Protein AF-M5ALB4-F1 (afdb_monomer_lite)

pLDDT: mean 80.39, std 11.72, range [44.94, 93.56]

Organism: Rhizobium loti (NCBI:txid381)

Radius of gyration: 15.69 Å; chains: 1; bounding box: 35×35×32 Å

Secondary structure (DSSP, 8-state):
-GGGGT-----S-TTTHHHHHHHHHHHHHHHHHS-TT-HHHHHHHHHHT---GGGTT--HHHHHHHHHHHHH--

Sequence (74 aa):
MLTAASVSISMDGKGAWRDNVFVERLWRTIKYEAVMRAYDRYLAFCNGRRPHSSLDGRTPDEAYFGAQAMATAA

InterPro domains:
  IPR012337 Ribonuclease H-like superfamily [SSF53098] (7-67)

Foldseek 3Di:
DVVVVVDDDDPVCVPCVVVVVVVVVVVVCCVVVPDPPQSVVVVCCQ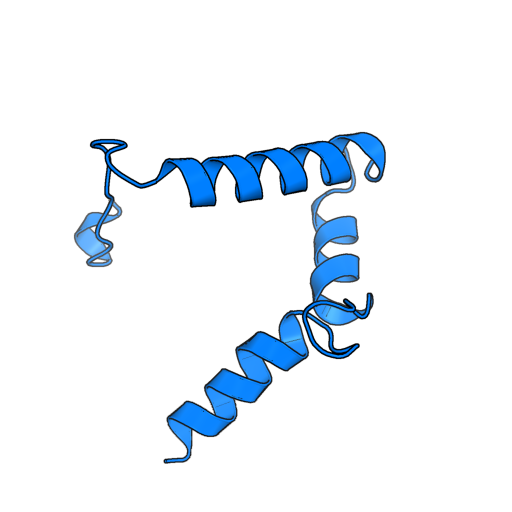QQPAFDVVQVRDHVCCSPVVVVVVVVVD

Structure (mmCIF, N/CA/C/O backbone):
data_AF-M5ALB4-F1
#
_entry.id   AF-M5ALB4-F1
#
loop_
_atom_site.group_PDB
_atom_site.id
_atom_site.type_symbol
_atom_site.label_atom_id
_atom_site.label_alt_id
_atom_site.label_comp_id
_atom_site.label_asym_id
_atom_site.label_entity_id
_atom_site.label_seq_id
_atom_site.pdbx_PDB_ins_code
_atom_site.Cartn_x
_atom_site.Cartn_y
_atom_site.Cartn_z
_atom_site.occupancy
_atom_site.B_iso_or_equiv
_atom_site.auth_seq_id
_atom_site.auth_comp_id
_atom_site.auth_asym_id
_atom_site.auth_atom_id
_atom_site.pdbx_PDB_model_num
ATOM 1 N N . MET A 1 1 ? -24.512 8.719 -3.603 1.00 59.03 1 MET A N 1
ATOM 2 C CA . MET A 1 1 ? -23.947 9.210 -2.325 1.00 59.03 1 MET A CA 1
ATOM 3 C C . MET A 1 1 ? -23.436 8.023 -1.524 1.00 59.03 1 MET A C 1
ATOM 5 O O . MET A 1 1 ? -24.102 6.999 -1.537 1.00 59.03 1 MET A O 1
ATOM 9 N N . LEU A 1 2 ? -22.295 8.146 -0.838 1.00 72.81 2 LEU A N 1
ATOM 10 C CA . LEU A 1 2 ? -21.670 7.060 -0.055 1.00 72.81 2 LEU A CA 1
ATOM 11 C C . LEU A 1 2 ? -22.567 6.525 1.084 1.00 72.81 2 LEU A C 1
ATOM 13 O O . LEU A 1 2 ? -22.472 5.359 1.451 1.00 72.81 2 LEU A O 1
ATOM 17 N N . THR A 1 3 ? -23.524 7.331 1.548 1.00 71.19 3 THR A N 1
ATOM 18 C CA . THR A 1 3 ? -24.597 6.930 2.473 1.00 71.19 3 THR A CA 1
ATOM 19 C C . THR A 1 3 ? -25.533 5.858 1.914 1.00 71.19 3 THR A C 1
ATOM 21 O O . THR A 1 3 ? -26.027 5.042 2.681 1.00 71.19 3 THR A O 1
ATOM 24 N N . ALA A 1 4 ? -25.741 5.793 0.593 1.00 84.50 4 ALA A N 1
ATOM 25 C CA . ALA A 1 4 ? -26.549 4.737 -0.029 1.00 84.50 4 ALA A CA 1
ATOM 26 C C . ALA A 1 4 ? -25.859 3.361 0.006 1.00 84.50 4 ALA A C 1
ATOM 28 O O . ALA A 1 4 ? -26.524 2.339 -0.111 1.00 84.50 4 ALA A O 1
ATOM 29 N N . ALA A 1 5 ? -24.535 3.341 0.179 1.00 87.00 5 ALA A N 1
ATOM 30 C CA . ALA A 1 5 ? -23.736 2.130 0.336 1.00 87.00 5 ALA A CA 1
ATOM 31 C C . ALA A 1 5 ? -23.412 1.826 1.813 1.00 87.00 5 ALA A C 1
ATOM 33 O O . ALA A 1 5 ? -22.569 0.976 2.083 1.00 87.00 5 ALA A O 1
ATOM 34 N N . SER A 1 6 ? -24.040 2.535 2.765 1.00 86.69 6 SER A N 1
ATOM 35 C CA . SER A 1 6 ? -23.778 2.415 4.209 1.00 86.69 6 SER A CA 1
ATOM 36 C C . SER A 1 6 ? -22.294 2.556 4.586 1.00 86.69 6 SER A C 1
ATOM 38 O O . SER A 1 6 ? -21.823 1.933 5.535 1.00 86.69 6 SER A O 1
ATOM 40 N N . VAL A 1 7 ? -21.540 3.378 3.845 1.00 84.62 7 VAL A N 1
ATOM 41 C CA . VAL A 1 7 ? -20.115 3.616 4.110 1.00 84.62 7 VAL A CA 1
ATOM 42 C C . VAL A 1 7 ? -19.961 4.707 5.169 1.00 84.62 7 VAL A C 1
ATOM 44 O O . VAL A 1 7 ? -20.332 5.861 4.943 1.00 84.62 7 VAL A O 1
ATOM 47 N N . SER A 1 8 ? -19.374 4.351 6.311 1.00 82.06 8 SER A N 1
ATOM 48 C CA . SER A 1 8 ? -19.006 5.297 7.368 1.00 82.06 8 SER A CA 1
ATOM 49 C C . SER A 1 8 ? -17.748 6.077 6.982 1.00 82.06 8 SER A C 1
ATOM 51 O O . SER A 1 8 ? -16.707 5.482 6.715 1.00 82.06 8 SER A O 1
ATOM 53 N N . ILE A 1 9 ? -17.824 7.411 6.975 1.00 78.25 9 ILE A N 1
ATOM 54 C CA . ILE A 1 9 ? -16.685 8.298 6.690 1.00 78.25 9 ILE A CA 1
ATOM 55 C C . ILE A 1 9 ? -16.313 9.042 7.973 1.00 78.25 9 ILE A C 1
ATOM 57 O O . ILE A 1 9 ? -17.102 9.842 8.476 1.00 78.25 9 ILE A O 1
ATOM 61 N N . SER A 1 10 ? -15.105 8.816 8.488 1.00 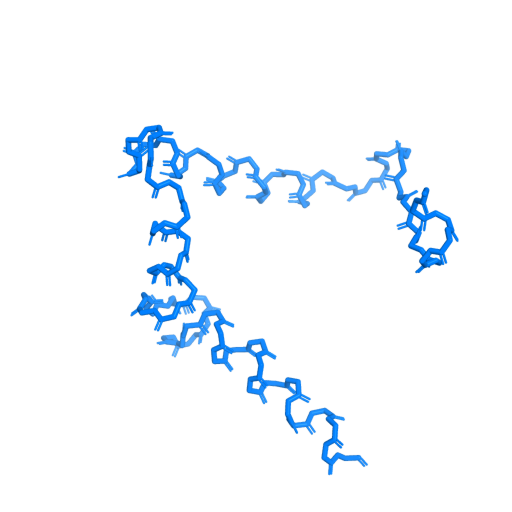76.81 10 SER A N 1
ATOM 62 C CA . SER A 1 10 ? -14.550 9.581 9.610 1.00 76.81 10 SER A CA 1
ATOM 63 C C . SER A 1 10 ? -13.914 10.875 9.091 1.00 76.81 10 SER A C 1
ATOM 65 O O . SER A 1 10 ? -12.758 10.893 8.668 1.00 76.81 10 SER A O 1
ATOM 67 N N . MET A 1 11 ? -14.688 11.959 9.061 1.00 72.69 11 MET A N 1
ATOM 68 C CA . MET A 1 11 ? -14.230 13.271 8.573 1.00 72.69 11 MET A CA 1
ATOM 69 C C . MET A 1 11 ? -13.505 14.115 9.629 1.00 72.69 11 MET A C 1
ATOM 71 O O . MET A 1 11 ? -12.892 15.121 9.290 1.00 72.69 11 MET A O 1
ATOM 75 N N . ASP A 1 12 ? -13.580 13.746 10.905 1.00 72.94 12 ASP A N 1
ATOM 76 C CA . ASP A 1 12 ? -13.113 14.563 12.027 1.00 72.94 12 ASP A CA 1
ATOM 77 C C . ASP A 1 12 ? -11.588 14.541 12.225 1.00 72.94 12 ASP A C 1
ATOM 79 O O . ASP A 1 12 ? -11.065 15.293 13.047 1.00 72.94 12 ASP A O 1
ATOM 83 N N . GLY A 1 13 ? -10.862 13.697 11.480 1.00 64.62 13 GLY A N 1
ATOM 84 C CA . GLY A 1 13 ? -9.394 13.630 11.471 1.00 64.62 13 GLY A CA 1
ATOM 85 C C . GLY A 1 13 ? -8.760 13.166 12.790 1.00 64.62 13 GLY A C 1
ATOM 86 O O . GLY A 1 13 ? -7.541 12.989 12.870 1.00 64.62 13 GLY A O 1
ATOM 87 N N . LYS A 1 14 ? -9.562 12.932 13.834 1.00 70.56 14 LYS A N 1
ATOM 88 C CA . LYS A 1 14 ? -9.105 12.488 15.150 1.00 70.56 14 LYS A CA 1
ATOM 89 C C . LYS A 1 14 ? -8.633 11.040 15.064 1.00 70.56 14 LYS A C 1
ATOM 91 O O . LYS A 1 14 ? -9.414 10.124 14.857 1.00 70.56 14 LYS A O 1
ATOM 96 N N . GLY A 1 15 ? -7.328 10.834 15.224 1.00 67.88 15 GLY A N 1
ATOM 97 C CA . GLY A 1 15 ? -6.715 9.500 15.243 1.00 67.88 15 GLY A CA 1
ATOM 98 C C . GLY A 1 15 ? -6.331 8.921 13.875 1.00 67.88 15 GLY A C 1
ATOM 99 O O . GLY A 1 15 ? -5.582 7.951 13.850 1.00 67.88 15 GLY A O 1
ATOM 100 N N . ALA A 1 16 ? -6.720 9.551 12.761 1.00 75.56 16 ALA A N 1
ATOM 101 C CA . ALA A 1 16 ? -6.463 9.065 11.394 1.00 75.56 16 ALA A CA 1
ATOM 102 C C . ALA A 1 16 ? -5.072 9.435 10.829 1.00 75.56 16 ALA A C 1
ATOM 104 O O . ALA A 1 16 ? -4.763 9.178 9.666 1.00 75.56 16 ALA A O 1
ATOM 105 N N . TRP A 1 17 ? -4.206 10.067 11.631 1.00 81.75 17 TRP A N 1
ATOM 106 C CA . TRP A 1 17 ? -2.899 10.540 11.160 1.00 81.75 17 TRP A CA 1
ATOM 107 C C . TRP A 1 17 ? -1.985 9.397 10.700 1.00 81.75 17 TRP A C 1
ATOM 109 O O . TRP A 1 17 ? -1.191 9.592 9.783 1.00 81.75 17 TRP A O 1
ATOM 119 N N . ARG A 1 18 ? -2.090 8.206 11.309 1.00 81.81 18 ARG A N 1
ATOM 120 C CA . ARG A 1 18 ? -1.287 7.034 10.917 1.00 81.81 18 ARG A CA 1
ATOM 121 C C . ARG A 1 18 ? -1.667 6.546 9.526 1.00 81.81 18 ARG A C 1
ATOM 123 O O . ARG A 1 18 ? -0.778 6.313 8.707 1.00 81.81 18 ARG A O 1
ATOM 130 N N . ASP A 1 19 ? -2.964 6.459 9.257 1.00 83.56 19 ASP A N 1
ATOM 131 C CA . ASP A 1 19 ? -3.495 6.095 7.946 1.00 83.56 19 ASP A CA 1
ATOM 132 C C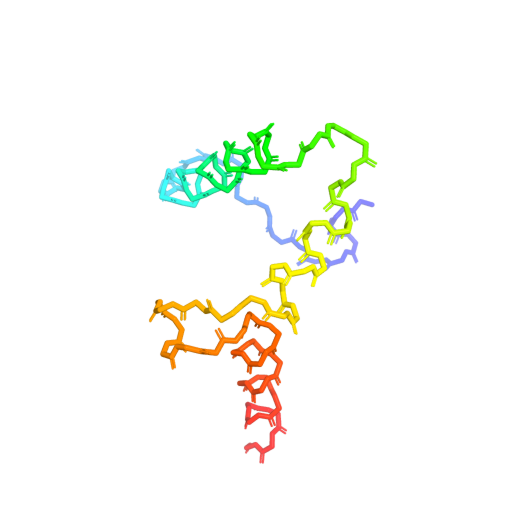 . ASP A 1 19 ? -3.094 7.133 6.896 1.00 83.56 19 ASP A C 1
ATOM 134 O O . ASP A 1 19 ? -2.605 6.774 5.825 1.00 83.56 19 ASP A O 1
ATOM 138 N N . ASN A 1 20 ? -3.176 8.425 7.233 1.00 85.12 20 ASN A N 1
ATOM 139 C CA . ASN A 1 20 ? -2.735 9.487 6.331 1.00 85.12 20 ASN A CA 1
ATOM 140 C C . ASN A 1 20 ? -1.232 9.394 6.014 1.00 85.12 20 ASN A C 1
ATOM 142 O O . ASN A 1 20 ? -0.849 9.458 4.850 1.00 85.12 20 ASN A O 1
ATOM 146 N N . VAL A 1 21 ? -0.377 9.160 7.018 1.00 88.62 21 VAL A N 1
ATOM 147 C CA . VAL A 1 21 ? 1.070 8.962 6.805 1.00 88.62 21 VAL A CA 1
ATOM 148 C C . VAL A 1 21 ? 1.339 7.776 5.876 1.00 88.62 21 VAL A C 1
ATOM 150 O O . VAL A 1 21 ? 2.244 7.841 5.040 1.00 88.62 21 VAL A O 1
ATOM 153 N N . PHE A 1 22 ? 0.572 6.692 5.997 1.00 85.69 22 PHE A N 1
ATOM 154 C CA . PHE A 1 22 ? 0.699 5.543 5.105 1.00 85.69 22 PHE A CA 1
ATOM 155 C C . PHE A 1 22 ? 0.311 5.900 3.663 1.00 85.69 22 PHE A C 1
ATOM 157 O O . PHE A 1 22 ? 1.089 5.649 2.738 1.00 85.69 22 PHE A O 1
ATOM 164 N N . VAL A 1 23 ? -0.840 6.554 3.475 1.00 88.50 23 VAL A N 1
ATOM 165 C CA . VAL A 1 23 ? -1.325 7.009 2.162 1.00 88.50 23 VAL A CA 1
ATOM 166 C C . VAL A 1 23 ? -0.340 7.984 1.511 1.00 88.50 23 VAL A C 1
ATOM 168 O O . VAL A 1 23 ? -0.018 7.845 0.331 1.00 88.50 23 VAL A O 1
ATOM 171 N N . GLU A 1 24 ? 0.211 8.931 2.267 1.00 91.81 24 GLU A N 1
ATOM 172 C CA . GLU A 1 24 ? 1.201 9.885 1.763 1.00 91.81 24 GLU A CA 1
ATOM 173 C C . GLU A 1 24 ? 2.503 9.206 1.329 1.00 91.81 24 GLU A C 1
ATOM 175 O O . GLU A 1 24 ? 3.040 9.523 0.263 1.00 91.81 24 GLU A O 1
ATOM 180 N N . ARG A 1 25 ? 3.009 8.246 2.115 1.00 90.25 25 ARG A N 1
ATOM 181 C CA . ARG A 1 25 ? 4.206 7.469 1.750 1.00 90.25 25 ARG A CA 1
ATOM 182 C C . ARG A 1 25 ? 3.980 6.662 0.479 1.00 90.25 25 ARG A C 1
ATOM 184 O O . ARG A 1 25 ? 4.844 6.676 -0.397 1.00 90.25 25 ARG A O 1
ATOM 191 N N . LEU A 1 26 ? 2.820 6.018 0.359 1.00 88.12 26 LEU A N 1
ATOM 192 C CA . LEU A 1 26 ? 2.432 5.283 -0.840 1.00 88.12 26 LEU A CA 1
ATOM 193 C C . LEU A 1 26 ? 2.439 6.207 -2.065 1.00 88.12 26 LEU A C 1
ATOM 195 O O . LEU A 1 26 ? 3.111 5.921 -3.058 1.00 88.12 26 LEU A O 1
ATOM 199 N N . TRP A 1 27 ? 1.761 7.352 -1.975 1.00 87.50 27 TRP A N 1
ATOM 200 C CA . TRP A 1 27 ? 1.703 8.316 -3.072 1.00 87.50 27 TRP A CA 1
ATOM 201 C C . TRP A 1 27 ? 3.056 8.923 -3.411 1.00 87.50 27 TRP A C 1
ATOM 203 O O . TRP A 1 27 ? 3.316 9.198 -4.582 1.00 87.50 27 TRP A O 1
ATOM 213 N N . ARG A 1 28 ? 3.931 9.119 -2.424 1.00 89.81 28 ARG A N 1
ATOM 214 C CA . ARG A 1 28 ? 5.306 9.552 -2.667 1.00 89.81 28 ARG A CA 1
ATOM 215 C C . ARG A 1 28 ? 6.029 8.536 -3.551 1.00 89.81 28 ARG A C 1
ATOM 217 O O . ARG A 1 28 ? 6.512 8.920 -4.610 1.00 89.81 28 ARG A O 1
ATOM 224 N N . THR A 1 29 ? 6.052 7.259 -3.170 1.00 84.69 29 THR A N 1
ATOM 225 C CA . THR A 1 29 ? 6.698 6.194 -3.958 1.00 84.69 29 THR A CA 1
ATOM 226 C C . THR A 1 29 ? 6.108 6.095 -5.359 1.00 84.69 29 THR A C 1
ATOM 228 O O . THR A 1 29 ? 6.849 6.081 -6.336 1.00 84.69 29 THR A O 1
ATOM 231 N N . ILE A 1 30 ? 4.779 6.112 -5.469 1.00 85.06 30 ILE A N 1
ATOM 232 C CA . ILE A 1 30 ? 4.085 6.058 -6.755 1.00 85.06 30 ILE A CA 1
ATOM 233 C C . ILE A 1 30 ? 4.498 7.232 -7.655 1.00 85.06 30 ILE A C 1
ATOM 235 O O . ILE A 1 30 ? 4.785 7.025 -8.827 1.00 85.06 30 ILE A O 1
ATOM 239 N N . LYS A 1 31 ? 4.577 8.458 -7.128 1.00 83.50 31 LYS A N 1
ATOM 240 C CA . LYS A 1 31 ? 4.983 9.635 -7.914 1.00 83.50 31 LYS A CA 1
ATOM 241 C C . LYS A 1 31 ? 6.429 9.562 -8.410 1.00 83.50 31 LYS A C 1
ATOM 243 O O . LYS A 1 31 ? 6.715 10.134 -9.457 1.00 83.50 31 LYS A O 1
ATOM 248 N N . TYR A 1 32 ? 7.321 8.906 -7.668 1.00 81.88 32 TYR A N 1
ATOM 249 C CA . TYR A 1 32 ? 8.726 8.759 -8.059 1.00 81.88 32 TYR A CA 1
ATOM 250 C C . TYR A 1 32 ? 8.962 7.576 -9.005 1.00 81.88 32 TYR A C 1
ATOM 252 O O . TYR A 1 32 ? 9.734 7.711 -9.950 1.00 81.88 32 TYR A O 1
ATOM 260 N N . GLU A 1 33 ? 8.316 6.433 -8.766 1.00 74.69 33 GLU A N 1
ATOM 261 C CA . GLU A 1 33 ? 8.540 5.202 -9.539 1.00 74.69 33 GLU A CA 1
ATOM 262 C C . GLU A 1 33 ? 7.630 5.097 -10.771 1.00 74.69 33 GLU A C 1
ATOM 264 O O . GLU A 1 33 ? 8.035 4.548 -11.797 1.00 74.69 33 GLU A O 1
ATOM 269 N N . ALA A 1 34 ? 6.416 5.650 -10.712 1.00 66.94 34 ALA A N 1
ATOM 270 C CA . ALA A 1 34 ? 5.504 5.700 -11.844 1.00 66.94 34 ALA A CA 1
ATOM 271 C C . ALA A 1 34 ? 5.465 7.116 -12.430 1.00 66.94 34 ALA A C 1
ATOM 273 O O . ALA A 1 34 ? 4.968 8.066 -11.821 1.00 66.94 34 ALA A O 1
ATOM 274 N N . VAL A 1 35 ? 5.946 7.247 -13.672 1.00 66.19 35 VAL A N 1
ATOM 275 C CA . VAL A 1 35 ? 5.663 8.424 -14.506 1.00 66.19 35 VAL A CA 1
ATOM 276 C C . VAL A 1 35 ? 4.143 8.599 -14.537 1.00 66.19 35 VAL A C 1
ATOM 278 O O . VAL A 1 35 ? 3.437 7.618 -14.770 1.00 66.19 35 VAL A O 1
ATOM 281 N N . MET A 1 36 ? 3.655 9.829 -14.324 1.00 61.62 36 MET A N 1
ATOM 282 C CA . MET A 1 36 ? 2.248 10.241 -14.109 1.00 61.62 36 MET A CA 1
ATOM 283 C C . MET A 1 36 ? 1.151 9.604 -14.993 1.00 61.62 36 MET A C 1
ATOM 285 O O . MET A 1 36 ? -0.034 9.770 -14.728 1.00 61.62 36 MET A O 1
ATOM 289 N N . ARG A 1 37 ? 1.515 8.869 -16.045 1.00 64.94 37 ARG A N 1
ATOM 290 C CA . ARG A 1 37 ? 0.623 8.185 -16.987 1.00 64.94 37 ARG A CA 1
ATOM 291 C C . ARG A 1 37 ? 0.377 6.695 -16.724 1.00 64.94 37 ARG A C 1
ATOM 293 O O . ARG A 1 37 ? -0.463 6.131 -17.417 1.00 64.94 37 ARG A O 1
ATOM 300 N N . ALA A 1 38 ? 1.091 6.040 -15.806 1.00 78.38 38 ALA A N 1
ATOM 301 C CA . ALA A 1 38 ? 1.059 4.573 -15.679 1.00 78.38 38 ALA A CA 1
ATOM 302 C C . ALA A 1 38 ? 0.710 4.057 -14.271 1.00 78.38 38 ALA A C 1
ATOM 304 O O . ALA A 1 38 ? 1.133 2.963 -13.892 1.00 78.38 38 ALA A O 1
ATOM 305 N N . TYR A 1 39 ? -0.061 4.825 -13.499 1.00 81.00 39 TYR A N 1
ATOM 306 C CA . TYR A 1 39 ? -0.404 4.473 -12.120 1.00 81.00 39 TYR A CA 1
ATOM 307 C C . TYR A 1 39 ? -1.135 3.143 -11.988 1.00 81.00 39 TYR A C 1
ATOM 309 O O . TYR A 1 39 ? -0.727 2.323 -11.172 1.00 81.00 39 TYR A O 1
ATOM 317 N N . ASP A 1 40 ? -2.114 2.874 -12.850 1.00 83.31 40 ASP A N 1
ATOM 318 C CA . ASP A 1 40 ? -2.854 1.607 -12.820 1.00 83.31 40 ASP A CA 1
ATOM 319 C C . ASP A 1 40 ? -1.933 0.404 -13.040 1.00 83.31 40 ASP A C 1
ATOM 321 O O . ASP A 1 40 ? -2.023 -0.609 -12.348 1.00 83.31 40 ASP A O 1
ATOM 325 N N . ARG A 1 41 ? -0.976 0.532 -13.968 1.00 86.00 41 ARG A N 1
ATOM 326 C CA . ARG A 1 41 ? -0.016 -0.534 -1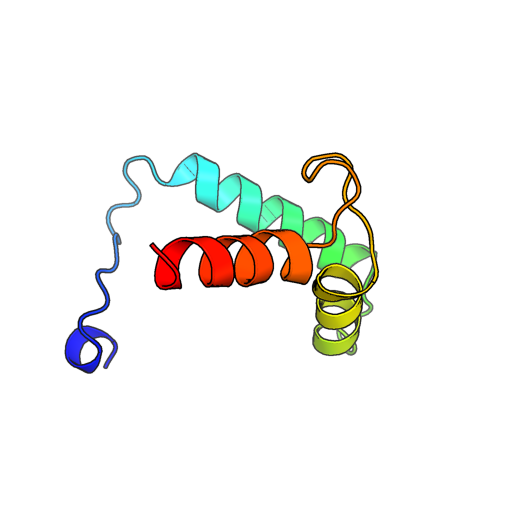4.270 1.00 86.00 41 ARG A CA 1
ATOM 327 C C . ARG A 1 41 ? 0.951 -0.767 -13.114 1.00 86.00 41 ARG A C 1
ATOM 329 O O . ARG A 1 41 ? 1.290 -1.912 -12.823 1.00 86.00 41 ARG A O 1
ATOM 336 N N . TYR A 1 42 ? 1.396 0.310 -12.475 1.00 86.94 42 TYR A N 1
ATOM 337 C CA . TYR A 1 42 ? 2.290 0.236 -11.327 1.00 86.94 42 TYR A CA 1
ATOM 338 C C . TYR A 1 42 ? 1.580 -0.355 -10.099 1.00 86.94 42 TYR A C 1
ATOM 340 O O . TYR A 1 42 ? 2.124 -1.247 -9.453 1.00 86.94 42 TYR A O 1
ATOM 348 N N . LEU A 1 43 ? 0.335 0.049 -9.831 1.00 89.12 43 LEU A N 1
ATOM 349 C CA . LEU A 1 43 ? -0.485 -0.528 -8.763 1.00 89.12 43 LEU A CA 1
ATOM 350 C C . LEU A 1 43 ? -0.761 -2.017 -9.001 1.00 89.12 43 LEU A C 1
ATOM 352 O O . LEU A 1 43 ? -0.567 -2.817 -8.091 1.00 89.12 43 LEU A O 1
ATOM 356 N N . ALA A 1 44 ? -1.112 -2.415 -10.229 1.00 90.44 44 ALA A N 1
ATOM 357 C CA . ALA A 1 44 ? -1.298 -3.826 -10.577 1.00 90.44 44 ALA A CA 1
ATOM 358 C C . ALA A 1 44 ? -0.016 -4.654 -10.371 1.00 90.44 44 ALA A C 1
ATOM 360 O O . ALA A 1 44 ? -0.065 -5.787 -9.893 1.00 90.44 44 ALA A O 1
ATOM 361 N N . PHE A 1 45 ? 1.151 -4.085 -10.688 1.00 90.50 45 PHE A N 1
ATOM 362 C CA . PHE A 1 45 ? 2.437 -4.720 -10.406 1.00 90.50 45 PHE A CA 1
ATOM 363 C C . PHE A 1 45 ? 2.690 -4.871 -8.897 1.00 90.50 45 PHE A C 1
ATOM 365 O O . PHE A 1 45 ? 3.082 -5.948 -8.444 1.00 90.50 45 PHE A O 1
ATOM 372 N N . CYS A 1 46 ? 2.441 -3.820 -8.113 1.00 88.88 46 CYS A N 1
ATOM 373 C CA . CYS A 1 46 ? 2.602 -3.846 -6.661 1.00 88.88 46 CYS A CA 1
ATOM 374 C C . CYS A 1 46 ? 1.669 -4.845 -5.967 1.00 88.88 46 CYS A C 1
ATOM 376 O O . CYS A 1 46 ? 2.113 -5.490 -5.017 1.00 88.88 46 CYS A O 1
ATOM 378 N N . ASN A 1 47 ? 0.423 -4.965 -6.433 1.00 91.06 47 ASN A N 1
ATOM 379 C CA . ASN A 1 47 ? -0.604 -5.802 -5.812 1.00 91.06 47 ASN A CA 1
ATOM 380 C C . ASN A 1 47 ? -0.453 -7.289 -6.142 1.00 91.06 47 ASN A C 1
ATOM 382 O O . ASN A 1 47 ? -0.628 -8.107 -5.245 1.00 91.06 47 ASN A O 1
ATOM 386 N N . GLY A 1 48 ? -0.079 -7.627 -7.383 1.00 91.25 48 GLY A N 1
ATOM 387 C CA . GLY A 1 48 ? -0.115 -9.018 -7.850 1.00 91.25 48 GLY A CA 1
ATOM 388 C C . GLY A 1 48 ? 1.233 -9.639 -8.212 1.00 91.25 48 GLY A C 1
ATOM 389 O O . GLY A 1 48 ? 1.281 -10.816 -8.558 1.00 91.25 48 GLY A O 1
ATOM 390 N N . ARG A 1 49 ? 2.336 -8.874 -8.219 1.00 90.25 49 ARG A N 1
ATOM 391 C CA . ARG A 1 49 ? 3.651 -9.396 -8.655 1.00 90.25 49 ARG A CA 1
ATOM 392 C C . ARG A 1 49 ? 4.804 -9.093 -7.714 1.00 90.25 49 ARG A C 1
ATOM 394 O O . ARG A 1 49 ? 5.744 -9.880 -7.655 1.00 90.25 49 ARG A O 1
ATOM 401 N N . ARG A 1 50 ? 4.788 -7.951 -7.025 1.00 89.81 50 ARG A N 1
ATOM 402 C CA . ARG A 1 50 ? 5.880 -7.555 -6.128 1.00 89.81 50 ARG A CA 1
ATOM 403 C C . ARG A 1 50 ? 5.678 -8.200 -4.749 1.00 89.81 50 ARG A C 1
ATOM 405 O O . ARG A 1 50 ? 4.693 -7.866 -4.098 1.00 89.81 50 ARG A O 1
ATOM 412 N N . PRO A 1 51 ? 6.585 -9.073 -4.279 1.00 90.94 51 PRO A N 1
ATOM 413 C CA . PRO A 1 51 ? 6.541 -9.576 -2.911 1.00 90.94 51 PRO A CA 1
ATOM 414 C C . PRO A 1 51 ? 6.951 -8.476 -1.926 1.00 90.94 51 PRO A C 1
ATOM 416 O O . PRO A 1 51 ? 7.864 -7.689 -2.206 1.00 90.94 51 PRO A O 1
ATOM 419 N N . HIS A 1 52 ? 6.297 -8.420 -0.765 1.00 91.25 52 HIS A N 1
ATOM 420 C CA . HIS A 1 52 ? 6.590 -7.427 0.273 1.00 91.25 52 HIS A CA 1
ATOM 421 C C . HIS A 1 52 ? 7.090 -8.119 1.535 1.00 91.25 52 HIS A C 1
ATOM 423 O O . HIS A 1 52 ? 6.459 -9.039 2.048 1.00 91.25 52 HIS A O 1
ATOM 429 N N . SER A 1 53 ? 8.217 -7.655 2.074 1.00 91.44 53 SER A N 1
ATOM 430 C CA . SER A 1 53 ? 8.809 -8.220 3.294 1.00 91.44 53 SER A CA 1
ATOM 431 C C . SER A 1 53 ? 7.890 -8.091 4.509 1.00 91.44 53 SER A C 1
ATOM 433 O O . SER A 1 53 ? 7.831 -9.003 5.323 1.00 91.44 53 SER A O 1
ATOM 435 N N . SER A 1 54 ? 7.116 -7.005 4.602 1.00 87.94 54 SER A N 1
ATOM 436 C CA . SER A 1 54 ? 6.093 -6.822 5.642 1.00 87.94 54 SER A CA 1
ATOM 437 C C . SER A 1 54 ? 4.921 -7.807 5.546 1.00 87.94 54 SER A C 1
ATOM 439 O O . SER A 1 54 ? 4.120 -7.865 6.470 1.00 87.94 54 SER A O 1
ATOM 441 N N . LEU A 1 55 ? 4.807 -8.551 4.441 1.00 89.75 55 LEU A N 1
ATOM 442 C CA . LEU A 1 55 ? 3.795 -9.584 4.206 1.00 89.75 55 LEU A CA 1
ATOM 443 C C . LEU A 1 55 ? 4.421 -10.990 4.144 1.00 89.75 55 LEU A C 1
ATOM 445 O O . LEU A 1 55 ? 3.878 -11.885 3.495 1.00 89.75 55 LEU A O 1
ATOM 449 N N . ASP A 1 56 ? 5.585 -11.186 4.770 1.00 91.38 56 ASP A N 1
ATOM 450 C CA . ASP A 1 56 ? 6.350 -12.443 4.741 1.00 91.38 56 ASP A CA 1
ATOM 451 C C . ASP A 1 56 ? 6.732 -12.890 3.319 1.00 91.38 56 ASP A C 1
ATOM 453 O O . ASP A 1 56 ? 6.781 -14.077 3.005 1.00 91.38 56 ASP A O 1
ATOM 457 N N . GLY A 1 57 ? 6.970 -11.929 2.422 1.00 90.81 57 GLY A N 1
ATOM 458 C CA . GLY A 1 57 ? 7.293 -12.202 1.022 1.00 90.81 57 GLY A CA 1
ATOM 459 C C . GLY A 1 57 ? 6.079 -12.487 0.137 1.00 90.81 57 GLY A C 1
ATOM 460 O O . GLY A 1 57 ? 6.263 -12.791 -1.038 1.00 90.81 57 GLY A O 1
ATOM 461 N N . ARG A 1 58 ? 4.854 -12.347 0.652 1.00 91.25 58 ARG A N 1
ATOM 462 C CA . ARG A 1 58 ? 3.625 -12.421 -0.150 1.00 91.25 58 ARG A CA 1
ATOM 463 C C . ARG A 1 58 ? 3.313 -11.095 -0.836 1.00 91.25 58 ARG A C 1
ATOM 465 O O . ARG A 1 58 ? 3.793 -10.024 -0.446 1.00 91.25 58 ARG A O 1
ATOM 472 N N . THR A 1 59 ? 2.495 -11.173 -1.872 1.00 93.56 59 THR A N 1
ATOM 473 C CA . THR A 1 59 ? 1.883 -10.019 -2.532 1.00 93.56 59 THR A CA 1
ATOM 474 C C . THR A 1 59 ? 0.633 -9.554 -1.763 1.00 93.56 59 THR A C 1
ATOM 476 O O . THR A 1 59 ? 0.036 -10.338 -1.018 1.00 93.56 59 THR A O 1
ATOM 479 N N . PRO A 1 60 ? 0.207 -8.285 -1.903 1.00 92.94 60 PRO A N 1
ATOM 480 C CA . PRO A 1 60 ? -1.017 -7.795 -1.279 1.00 92.94 60 PRO A CA 1
ATOM 481 C C . PRO A 1 60 ? -2.261 -8.586 -1.691 1.00 92.94 60 PRO A C 1
ATOM 483 O O . PRO A 1 60 ? -3.102 -8.846 -0.832 1.00 92.94 60 PRO A O 1
ATOM 486 N N . ASP A 1 61 ? -2.357 -9.015 -2.956 1.00 92.50 61 ASP A N 1
ATOM 487 C CA . ASP A 1 61 ? -3.470 -9.849 -3.422 1.00 92.50 61 ASP A CA 1
ATOM 488 C C . ASP A 1 61 ? -3.516 -11.188 -2.665 1.00 92.50 61 ASP A C 1
ATOM 490 O O . ASP A 1 61 ? -4.568 -11.587 -2.166 1.00 92.50 61 ASP A O 1
ATOM 494 N N . GLU A 1 62 ? -2.373 -11.857 -2.492 1.00 90.75 62 GLU A N 1
ATOM 495 C CA . GLU A 1 62 ? -2.288 -13.110 -1.728 1.00 90.75 62 GLU A CA 1
ATOM 496 C C . GLU A 1 62 ? -2.605 -12.910 -0.243 1.00 90.75 62 GLU A C 1
ATOM 498 O O . GLU A 1 62 ? -3.299 -13.727 0.363 1.00 90.75 62 GLU A O 1
ATOM 503 N N . ALA A 1 63 ? -2.105 -11.830 0.359 1.00 90.25 63 ALA A N 1
ATOM 504 C CA . ALA A 1 63 ? -2.325 -11.552 1.772 1.00 90.25 63 ALA A CA 1
ATOM 505 C C . ALA A 1 63 ? -3.790 -11.202 2.066 1.00 90.25 63 ALA A C 1
ATOM 507 O O . ALA A 1 63 ? -4.343 -11.696 3.045 1.00 90.25 63 ALA A O 1
ATOM 508 N N . TYR A 1 64 ? -4.419 -10.375 1.229 1.00 86.81 64 TYR A N 1
ATOM 509 C CA . TYR A 1 64 ? -5.779 -9.895 1.455 1.00 86.81 64 TYR A CA 1
ATOM 510 C C . TYR A 1 64 ? -6.827 -10.908 0.989 1.00 86.81 64 TYR A C 1
ATOM 512 O O . TYR A 1 64 ? -7.671 -11.318 1.781 1.00 86.81 64 TYR A O 1
ATOM 520 N N . PHE A 1 65 ? -6.755 -11.381 -0.259 1.00 85.75 65 PHE A N 1
ATOM 521 C CA . PHE A 1 65 ? -7.752 -12.313 -0.796 1.00 85.75 65 PHE A CA 1
ATOM 522 C C . PHE A 1 65 ? -7.538 -13.750 -0.319 1.00 85.75 65 PHE A C 1
ATOM 524 O O . PHE A 1 65 ? -8.517 -14.470 -0.125 1.00 85.75 65 PHE A O 1
ATOM 531 N N . GLY A 1 66 ? -6.293 -14.158 -0.051 1.00 78.00 66 GLY A N 1
ATOM 532 C CA . GLY A 1 66 ? -6.015 -15.438 0.602 1.00 78.00 66 GLY A CA 1
ATOM 533 C C . GLY A 1 66 ? -6.560 -15.479 2.031 1.00 78.00 66 GLY A C 1
ATOM 534 O O . GLY A 1 66 ? -7.205 -16.454 2.411 1.00 78.00 66 GLY A O 1
ATOM 535 N N . ALA A 1 67 ? -6.393 -14.398 2.803 1.00 67.31 67 ALA A N 1
ATOM 536 C CA . ALA A 1 67 ? -6.988 -14.292 4.137 1.00 67.31 67 ALA A CA 1
ATOM 537 C C . ALA A 1 67 ? -8.522 -14.200 4.089 1.00 67.31 67 ALA A C 1
ATOM 539 O O . ALA A 1 67 ? -9.196 -14.829 4.903 1.00 67.31 67 ALA A O 1
ATOM 540 N N . GLN A 1 68 ? -9.082 -13.476 3.113 1.00 61.56 68 GLN A N 1
ATOM 541 C CA . GLN A 1 68 ? -10.529 -13.375 2.908 1.00 61.56 68 GLN A CA 1
ATOM 542 C C . GLN A 1 68 ? -11.155 -14.748 2.611 1.00 61.56 68 GLN A C 1
ATOM 544 O O . GLN A 1 68 ? -12.195 -15.070 3.176 1.00 61.56 68 GLN A O 1
ATOM 549 N N . ALA A 1 69 ? -10.507 -15.570 1.776 1.00 61.22 69 ALA A N 1
ATOM 550 C CA . ALA A 1 69 ? -10.955 -16.929 1.470 1.00 61.22 69 ALA A CA 1
ATOM 551 C C . ALA A 1 69 ? -10.908 -17.863 2.693 1.00 61.22 69 ALA A C 1
ATOM 553 O O . ALA A 1 69 ? -11.753 -18.744 2.822 1.00 61.22 69 ALA A O 1
ATOM 554 N N . MET A 1 70 ? -9.954 -17.662 3.610 1.00 57.38 70 MET A N 1
ATOM 555 C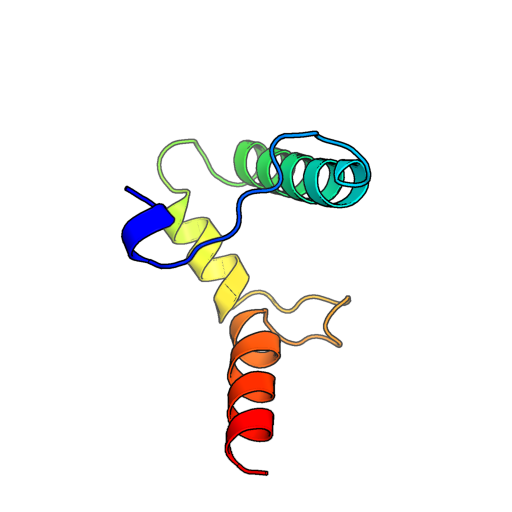 CA . MET A 1 70 ? -9.933 -18.385 4.887 1.00 57.38 70 MET A CA 1
ATOM 556 C C . MET A 1 70 ? -11.035 -17.912 5.843 1.00 57.38 70 MET A C 1
ATOM 558 O O . MET A 1 70 ? -11.617 -18.732 6.543 1.00 57.38 70 MET A O 1
ATOM 562 N N . ALA A 1 71 ? -11.344 -16.613 5.859 1.00 57.50 71 ALA A N 1
ATOM 563 C CA . ALA A 1 71 ? -12.378 -16.041 6.721 1.00 57.50 71 ALA A CA 1
ATOM 564 C C . ALA A 1 71 ? -13.811 -16.393 6.283 1.00 57.50 71 ALA A C 1
ATOM 566 O O . ALA A 1 71 ? -14.700 -16.437 7.124 1.00 57.50 71 ALA A O 1
ATOM 567 N N . THR A 1 72 ? -14.052 -16.645 4.993 1.00 57.97 72 THR A N 1
ATOM 568 C CA . THR A 1 72 ? -15.365 -17.081 4.480 1.00 57.97 72 THR A CA 1
ATOM 569 C C . THR A 1 72 ? -15.585 -18.593 4.538 1.00 57.97 72 THR A C 1
ATOM 571 O O . THR A 1 72 ? -16.712 -19.041 4.343 1.00 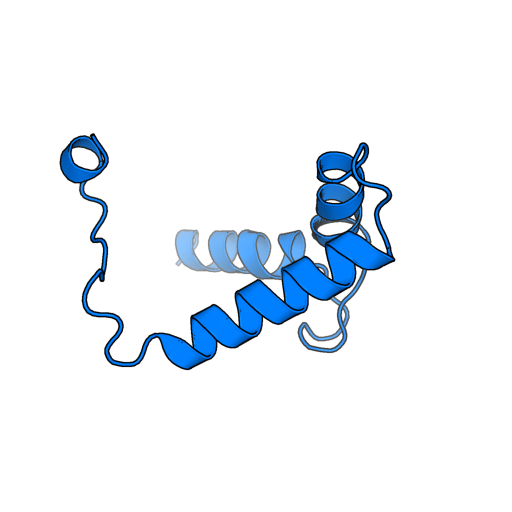57.97 72 THR A O 1
ATOM 574 N N . ALA A 1 73 ? -14.532 -19.381 4.772 1.00 49.69 73 ALA A N 1
ATOM 575 C CA . ALA A 1 73 ? -14.591 -20.841 4.864 1.00 49.69 73 ALA A CA 1
ATOM 576 C C . ALA A 1 73 ? -14.764 -21.375 6.305 1.00 49.69 73 ALA A C 1
ATOM 578 O O . ALA A 1 73 ? -14.832 -22.592 6.482 1.00 49.69 73 ALA A O 1
ATOM 579 N N . ALA A 1 74 ? -14.817 -20.491 7.308 1.00 44.94 74 ALA A N 1
ATOM 580 C CA . ALA A 1 74 ? -15.032 -20.795 8.727 1.00 44.94 74 ALA A CA 1
ATOM 581 C C . ALA A 1 74 ? -16.438 -20.370 9.175 1.00 44.94 74 ALA A C 1
ATOM 583 O O . ALA A 1 74 ? -17.003 -21.073 10.042 1.00 44.94 74 ALA A O 1
#